Protein AF-A0A7N2LWQ5-F1 (afdb_monomer)

Solvent-accessible surface area (backbone atoms only — not comparable to full-atom values): 8018 Å² total; per-residue (Å²): 135,86,83,85,79,81,73,81,80,63,88,85,69,32,80,42,78,46,79,55,95,93,42,82,43,76,41,76,61,78,63,85,75,74,87,56,78,91,45,37,91,84,50,37,68,78,60,54,35,71,82,64,34,49,66,58,45,35,57,54,49,51,56,52,52,52,52,42,41,76,72,65,49,88,74,42,71,45,75,32,51,32,64,43,21,35,24,54,42,56,40,23,50,70,60,69,34,55,28,43,38,31,36,52,54,37,95,65,51,72,66,52,61,70,54,42,46,48,93,93,37,60,75,49,74,55,61,84,78,83,121

Organism: Quercus lobata (NCBI:txid97700)

Foldseek 3Di:
DDDPPDPDDPVPADQDWDDDPPDTDGDDDLCPPDDDPVCCVVQPPVNVCVVSPLVSVLVVVLVVLVVVVVVPDPFAEDEDEERCQLSQLVCQLVVSHLEYHYEQYHPDDPVSVVSRDNPNGDYDYDDPPPD

Mean predicted aligned error: 8.79 Å

Structure (mmCIF, N/CA/C/O backbone):
data_AF-A0A7N2LWQ5-F1
#
_entry.id   AF-A0A7N2LWQ5-F1
#
loop_
_atom_site.group_PDB
_atom_site.id
_atom_site.type_symbol
_atom_site.label_atom_id
_atom_site.label_alt_id
_atom_site.label_comp_id
_atom_site.label_asym_id
_atom_site.label_entity_id
_atom_site.label_seq_id
_atom_site.pdbx_PDB_ins_code
_atom_site.Cartn_x
_atom_site.Cartn_y
_atom_site.Cartn_z
_atom_site.occupancy
_atom_site.B_iso_or_equiv
_atom_site.auth_seq_id
_atom_site.auth_comp_id
_atom_site.auth_asym_id
_atom_site.auth_atom_id
_atom_site.pdbx_PDB_model_num
ATOM 1 N N . MET A 1 1 ? -33.297 11.428 -3.671 1.00 31.83 1 MET A N 1
ATOM 2 C CA . MET A 1 1 ? -32.877 12.048 -4.949 1.00 31.83 1 MET A CA 1
ATOM 3 C C . MET A 1 1 ? -31.399 12.392 -4.855 1.00 31.83 1 MET A C 1
ATOM 5 O O . MET A 1 1 ? -30.958 12.813 -3.795 1.00 31.83 1 MET A O 1
ATOM 9 N N . ALA A 1 2 ? -30.650 12.075 -5.910 1.00 39.34 2 ALA A N 1
ATOM 10 C CA . ALA A 1 2 ? -29.200 11.886 -5.936 1.00 39.34 2 ALA A CA 1
ATOM 11 C C . ALA A 1 2 ? -28.370 13.098 -5.474 1.00 39.34 2 ALA A C 1
ATOM 13 O O . ALA A 1 2 ? -28.623 14.224 -5.894 1.00 39.34 2 ALA A O 1
ATOM 14 N N . ARG A 1 3 ? -27.309 12.845 -4.696 1.00 29.77 3 ARG A N 1
ATOM 15 C CA . ARG A 1 3 ? -26.141 13.734 -4.631 1.00 29.77 3 ARG A CA 1
ATOM 16 C C . ARG A 1 3 ? -25.013 13.060 -5.403 1.00 29.77 3 ARG A C 1
ATOM 18 O O . ARG A 1 3 ? -24.240 12.290 -4.848 1.00 29.77 3 ARG A O 1
ATOM 25 N N . ALA A 1 4 ? -24.974 13.314 -6.708 1.00 42.78 4 ALA A N 1
ATOM 26 C CA . ALA A 1 4 ? -23.804 13.034 -7.524 1.00 42.78 4 ALA A CA 1
ATOM 27 C C . ALA A 1 4 ? -22.714 14.045 -7.140 1.00 42.78 4 ALA A C 1
ATOM 29 O O . ALA A 1 4 ? -22.675 15.159 -7.652 1.00 42.78 4 ALA A O 1
ATOM 30 N N . GLY A 1 5 ? -21.871 13.677 -6.178 1.00 34.34 5 GLY A N 1
ATOM 31 C CA . GLY A 1 5 ? -20.607 14.354 -5.905 1.00 34.34 5 GLY A CA 1
ATOM 32 C C . GLY A 1 5 ? -19.506 13.706 -6.733 1.00 34.34 5 GLY A C 1
ATOM 33 O O . GLY A 1 5 ? -18.672 12.996 -6.188 1.00 34.34 5 GLY A O 1
ATOM 34 N N . GLY A 1 6 ? -19.549 13.874 -8.054 1.00 38.81 6 GLY A N 1
ATOM 35 C CA . GLY A 1 6 ? -18.438 13.484 -8.915 1.00 38.81 6 GLY A CA 1
ATOM 36 C C . GLY A 1 6 ? -17.342 14.536 -8.814 1.00 38.81 6 GLY A C 1
ATOM 37 O O . GLY A 1 6 ? -17.389 15.523 -9.541 1.00 38.81 6 GLY A O 1
ATOM 38 N N . LEU A 1 7 ? -16.375 14.348 -7.914 1.00 40.59 7 LEU A N 1
ATOM 39 C CA . LEU A 1 7 ? -15.086 15.020 -8.046 1.00 40.59 7 LEU A CA 1
ATOM 40 C C . LEU A 1 7 ? -14.217 14.106 -8.912 1.00 40.59 7 LEU A C 1
ATOM 42 O O . LEU A 1 7 ? -13.883 12.995 -8.504 1.00 40.59 7 LEU A O 1
ATOM 46 N N . GLY A 1 8 ? -13.943 14.534 -10.145 1.00 33.88 8 GLY A N 1
ATOM 47 C CA . GLY A 1 8 ? -13.080 13.799 -11.061 1.00 33.88 8 GLY A CA 1
ATOM 48 C C . GLY A 1 8 ? -11.708 13.591 -10.427 1.00 33.88 8 GLY A C 1
ATOM 49 O O . GLY A 1 8 ? -11.030 14.555 -10.082 1.00 33.88 8 GLY A O 1
ATOM 50 N N . ILE A 1 9 ? -11.318 12.330 -10.265 1.00 41.19 9 ILE A N 1
ATOM 51 C CA . ILE A 1 9 ? -9.965 11.951 -9.869 1.00 41.19 9 ILE A CA 1
ATOM 52 C C . ILE A 1 9 ? -9.096 12.161 -11.108 1.00 41.19 9 ILE A C 1
ATOM 54 O O . ILE A 1 9 ? -9.193 11.396 -12.068 1.00 41.19 9 ILE A O 1
ATOM 58 N N . ASN A 1 10 ? -8.274 13.209 -11.117 1.00 31.89 10 ASN A N 1
ATOM 59 C CA . ASN A 1 10 ? -7.151 13.258 -12.041 1.00 31.89 10 ASN A CA 1
ATOM 60 C C . ASN A 1 10 ? -6.024 12.431 -11.412 1.00 31.89 10 ASN A C 1
ATOM 62 O O . ASN A 1 10 ? -5.400 12.854 -10.443 1.00 31.89 10 ASN A O 1
ATOM 66 N N . LEU A 1 11 ? -5.826 11.221 -11.937 1.00 41.91 11 LEU A N 1
ATOM 67 C CA . LEU A 1 11 ? -4.881 10.224 -11.426 1.00 41.91 11 LEU A CA 1
ATOM 68 C C . LEU A 1 11 ? -3.405 10.643 -11.604 1.00 41.91 11 LEU A C 1
ATOM 70 O O . LEU A 1 11 ? -2.518 9.897 -11.212 1.00 41.91 11 LEU A O 1
ATOM 74 N N . ALA A 1 12 ? -3.131 11.805 -12.205 1.00 35.56 12 ALA A N 1
ATOM 75 C CA . ALA A 1 12 ? -1.779 12.206 -12.571 1.00 35.56 12 ALA A CA 1
ATOM 76 C C . ALA A 1 12 ? -0.974 12.914 -11.461 1.00 35.56 12 ALA A C 1
ATOM 78 O O . ALA A 1 12 ? 0.241 12.961 -11.599 1.00 35.56 12 ALA A O 1
ATOM 79 N N . THR A 1 13 ? -1.591 13.481 -10.407 1.00 42.72 13 THR A N 1
ATOM 80 C CA . THR A 1 13 ? -0.873 14.354 -9.432 1.00 42.72 13 THR A CA 1
ATOM 81 C C . THR A 1 13 ? -1.536 14.472 -8.045 1.00 42.72 13 THR A C 1
ATOM 83 O O . THR A 1 13 ? -1.600 15.562 -7.468 1.00 42.72 13 THR A O 1
ATOM 86 N N . ALA A 1 14 ? -2.209 13.443 -7.540 1.00 48.69 14 ALA A N 1
ATOM 87 C CA . ALA A 1 14 ? -3.168 13.693 -6.466 1.00 48.69 14 ALA A CA 1
ATOM 88 C C . ALA A 1 14 ? -2.496 13.855 -5.088 1.00 48.69 14 ALA A C 1
ATOM 90 O O . ALA A 1 14 ? -2.116 12.864 -4.492 1.00 48.69 14 ALA A O 1
ATOM 91 N N . ASP A 1 15 ? -2.466 15.094 -4.581 1.00 56.22 15 ASP A N 1
ATOM 92 C CA . ASP A 1 15 ? -2.567 15.466 -3.159 1.00 56.22 15 ASP A CA 1
ATOM 93 C C . ASP A 1 15 ? -4.006 15.946 -2.903 1.00 56.22 15 ASP A C 1
ATOM 95 O O . ASP A 1 15 ? -4.293 17.141 -2.796 1.00 56.22 15 ASP A O 1
ATOM 99 N N . THR A 1 16 ? -4.973 15.025 -2.921 1.00 63.22 16 THR A N 1
ATOM 100 C CA . THR A 1 16 ? -6.398 15.388 -2.813 1.00 63.22 16 THR A CA 1
ATOM 101 C C . THR A 1 16 ? -7.035 14.790 -1.574 1.00 63.22 16 THR A C 1
ATOM 103 O O . THR A 1 16 ? -6.912 13.598 -1.297 1.00 63.22 16 THR A O 1
ATOM 106 N N . VAL A 1 17 ? -7.777 15.637 -0.863 1.00 61.66 17 VAL A N 1
ATOM 107 C CA . VAL A 1 17 ? -8.638 15.261 0.253 1.00 61.66 17 VAL A CA 1
ATOM 108 C C . VAL A 1 17 ? -10.095 15.368 -0.189 1.00 61.66 17 VAL A C 1
ATOM 110 O O . VAL A 1 17 ? -10.556 16.454 -0.537 1.00 61.66 17 VAL A O 1
ATOM 113 N N . ILE A 1 18 ? -10.839 14.264 -0.135 1.00 69.88 18 ILE A N 1
ATOM 114 C CA . ILE A 1 18 ? -12.282 14.234 -0.410 1.00 69.88 18 ILE A CA 1
ATOM 115 C C . ILE A 1 18 ? -13.004 13.803 0.862 1.00 69.88 18 ILE A C 1
ATOM 117 O O . ILE A 1 18 ? -12.673 12.783 1.459 1.00 69.88 18 ILE A O 1
ATOM 121 N N . ILE A 1 19 ? -14.024 14.561 1.261 1.00 68.62 19 ILE A N 1
ATOM 122 C CA . ILE A 1 19 ? -14.951 14.145 2.314 1.00 68.62 19 ILE A CA 1
ATOM 123 C C . ILE A 1 19 ? -16.224 13.666 1.624 1.00 68.62 19 ILE A C 1
ATOM 125 O O . ILE A 1 19 ? -16.928 14.460 0.998 1.00 68.62 19 ILE A O 1
ATOM 129 N N . TYR A 1 20 ? -16.506 12.369 1.712 1.00 65.94 20 TYR A N 1
ATOM 130 C CA . TYR A 1 20 ? -17.723 11.778 1.164 1.00 65.94 20 TYR A CA 1
ATOM 131 C C . TYR A 1 20 ? -18.489 11.064 2.272 1.00 65.94 20 TYR A C 1
ATOM 133 O O . TYR A 1 20 ? -18.021 10.071 2.829 1.00 65.94 20 TYR A O 1
ATOM 141 N N . ASP A 1 21 ? -19.673 11.587 2.589 1.00 77.75 21 ASP A N 1
ATOM 142 C CA . ASP A 1 21 ? -20.495 11.145 3.717 1.00 77.75 21 ASP A CA 1
ATOM 143 C C . ASP A 1 21 ? -19.695 11.110 5.036 1.00 77.75 21 ASP A C 1
ATOM 145 O O . ASP A 1 21 ? -19.376 12.166 5.582 1.00 77.75 21 ASP A O 1
ATOM 149 N N . ARG A 1 22 ? -19.339 9.916 5.529 1.00 76.88 22 ARG A N 1
ATOM 150 C CA . ARG A 1 22 ? -18.590 9.703 6.780 1.00 76.88 22 ARG A CA 1
ATOM 151 C C . ARG A 1 22 ? -17.108 9.381 6.573 1.00 76.88 22 ARG A C 1
ATOM 153 O O . ARG A 1 22 ? -16.428 9.042 7.538 1.00 76.88 22 ARG A O 1
ATOM 160 N N . TYR A 1 23 ? -16.612 9.460 5.341 1.00 79.00 23 TYR A N 1
ATOM 161 C CA . TYR A 1 23 ? -15.251 9.060 4.994 1.00 79.00 23 TYR A CA 1
ATOM 162 C C . TYR A 1 23 ? -14.381 10.258 4.632 1.00 79.00 23 TYR A C 1
ATOM 164 O O . TYR A 1 23 ? -14.781 11.124 3.852 1.00 79.00 23 TYR A O 1
ATOM 172 N N . TYR A 1 24 ? -13.166 10.257 5.176 1.00 82.25 24 TYR A N 1
ATOM 173 C CA . TYR A 1 24 ? -12.073 11.126 4.766 1.00 82.25 24 TYR A CA 1
ATOM 174 C C . TYR A 1 24 ? -11.157 10.332 3.837 1.00 82.25 24 TYR A C 1
ATOM 176 O O . TYR A 1 24 ? -10.526 9.364 4.261 1.00 82.25 24 TYR A O 1
ATOM 184 N N . VAL A 1 25 ? -11.121 10.712 2.565 1.00 85.69 25 VAL A N 1
ATOM 185 C CA . VAL A 1 25 ? -10.314 10.053 1.539 1.00 85.69 25 VAL A CA 1
ATOM 186 C C . VAL A 1 25 ? -9.106 10.923 1.252 1.00 85.69 25 VAL A C 1
ATOM 188 O O . VAL A 1 25 ? -9.261 12.093 0.909 1.00 85.69 25 VAL A O 1
ATOM 191 N N . VAL A 1 26 ? -7.921 10.332 1.362 1.00 87.31 26 VAL A N 1
ATOM 192 C CA . VAL A 1 26 ? -6.676 10.913 0.867 1.00 87.31 26 VAL A CA 1
ATOM 193 C C . VAL A 1 26 ? -6.207 10.111 -0.330 1.00 87.31 26 VAL A C 1
ATOM 195 O O . VAL A 1 26 ? -6.215 8.881 -0.303 1.00 87.31 26 VAL A O 1
ATOM 198 N N . VAL A 1 27 ? -5.793 10.814 -1.371 1.00 90.00 27 VAL A N 1
ATOM 199 C CA . VAL A 1 27 ? -4.997 10.242 -2.452 1.00 90.00 27 VAL A CA 1
ATOM 200 C C . VAL A 1 27 ? -3.649 10.939 -2.341 1.00 90.00 27 VAL A C 1
ATOM 202 O O . VAL A 1 27 ? -3.653 12.161 -2.477 1.00 90.00 27 VAL A O 1
ATOM 205 N N . PRO A 1 28 ? -2.578 10.226 -1.951 1.00 87.19 28 PRO A N 1
ATOM 206 C CA . PRO A 1 28 ? -1.233 10.788 -1.865 1.00 87.19 28 PRO A CA 1
ATOM 207 C C . PRO A 1 28 ? -0.481 10.692 -3.189 1.00 87.19 28 PRO A C 1
ATOM 209 O O . PRO A 1 28 ? -0.565 9.668 -3.877 1.00 87.19 28 PRO A O 1
ATOM 212 N N . ASP A 1 29 ? 0.334 11.703 -3.480 1.00 89.38 29 ASP A N 1
ATOM 213 C CA . ASP A 1 29 ? 1.282 11.655 -4.584 1.00 89.38 29 ASP A CA 1
ATOM 214 C C . ASP A 1 29 ? 2.592 10.998 -4.124 1.00 89.38 29 ASP A C 1
ATOM 216 O O . ASP A 1 29 ? 3.517 11.649 -3.628 1.00 89.38 29 ASP A O 1
ATOM 220 N N . PHE A 1 30 ? 2.647 9.671 -4.250 1.00 88.06 30 PHE A N 1
ATOM 221 C CA . PHE A 1 30 ? 3.852 8.888 -3.963 1.00 88.06 30 PHE A CA 1
ATOM 222 C C . PHE A 1 30 ? 4.899 8.965 -5.084 1.00 88.06 30 PHE A C 1
ATOM 224 O O . PHE A 1 30 ? 6.059 8.631 -4.853 1.00 88.06 30 PHE A O 1
ATOM 231 N N . ILE A 1 31 ? 4.508 9.364 -6.301 1.00 88.31 31 ILE A N 1
ATOM 232 C CA . ILE A 1 31 ? 5.347 9.305 -7.505 1.00 88.31 31 ILE A CA 1
ATOM 233 C C . ILE A 1 31 ? 5.391 10.703 -8.126 1.00 88.31 31 ILE A C 1
ATOM 235 O O . ILE A 1 31 ? 4.791 10.983 -9.160 1.00 88.31 31 ILE A O 1
ATOM 239 N N . ARG A 1 32 ? 6.160 11.572 -7.470 1.00 87.50 32 ARG A N 1
ATOM 240 C CA . ARG A 1 32 ? 6.310 12.990 -7.834 1.00 87.50 32 ARG A CA 1
ATOM 241 C C . ARG A 1 32 ? 7.080 13.188 -9.143 1.00 87.50 32 ARG A C 1
ATOM 243 O O . ARG A 1 32 ? 6.947 14.222 -9.791 1.00 87.50 32 ARG A O 1
ATOM 250 N N . GLU A 1 33 ? 7.881 12.19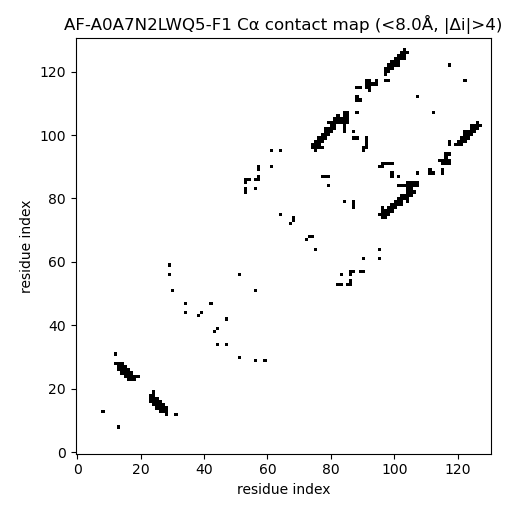8 -9.531 1.00 88.75 33 GLU A N 1
ATOM 251 C CA . GLU A 1 33 ? 8.630 12.168 -10.788 1.00 88.75 33 GLU A CA 1
ATOM 252 C C . GLU A 1 33 ? 8.064 11.063 -11.694 1.00 88.75 33 GLU A C 1
ATOM 254 O O . GLU A 1 33 ? 8.461 9.902 -11.571 1.00 88.75 33 GLU A O 1
ATOM 259 N N . PRO A 1 34 ? 7.105 11.374 -12.586 1.00 85.75 34 PRO A N 1
ATOM 260 C CA . PRO A 1 34 ? 6.429 10.362 -13.387 1.00 85.75 34 PRO A CA 1
ATOM 261 C C . PRO A 1 34 ? 7.385 9.674 -14.366 1.00 85.75 34 PRO A C 1
ATOM 263 O O . PRO A 1 34 ? 8.299 10.288 -14.919 1.00 85.75 34 PRO A O 1
ATOM 266 N N . PHE A 1 35 ? 7.134 8.393 -14.630 1.00 88.12 35 PHE A N 1
ATOM 267 C CA . PHE A 1 35 ? 7.878 7.643 -15.636 1.00 88.12 35 PHE A CA 1
ATOM 268 C C . PHE A 1 35 ? 7.574 8.155 -17.054 1.00 88.12 35 PHE A C 1
ATOM 270 O O . PHE A 1 35 ? 6.409 8.253 -17.446 1.00 88.12 35 PHE A O 1
ATOM 277 N N . VAL A 1 36 ? 8.620 8.437 -17.836 1.00 91.06 36 VAL A N 1
ATOM 278 C CA . VAL A 1 36 ? 8.519 8.929 -19.220 1.00 91.06 36 VAL A CA 1
ATOM 279 C C . VAL A 1 36 ? 8.765 7.771 -20.186 1.00 91.06 36 VAL A C 1
ATOM 281 O O . VAL A 1 36 ? 9.894 7.307 -20.340 1.00 91.06 36 VAL A O 1
ATOM 284 N N . LEU A 1 37 ? 7.705 7.298 -20.847 1.00 89.06 37 LEU A N 1
ATOM 285 C CA . LEU A 1 37 ? 7.767 6.142 -21.753 1.00 89.06 37 LEU A CA 1
ATOM 286 C C . LEU A 1 37 ? 8.689 6.387 -22.952 1.00 89.06 37 LEU A C 1
ATOM 288 O O . LEU A 1 37 ? 9.359 5.467 -23.416 1.00 89.06 37 LEU A O 1
ATOM 292 N N . GLU A 1 38 ? 8.743 7.624 -23.437 1.00 94.12 38 GLU A N 1
ATOM 293 C CA . GLU A 1 38 ? 9.582 8.032 -24.561 1.00 94.12 38 GLU A CA 1
ATOM 294 C C . GLU A 1 38 ? 11.083 7.909 -24.254 1.00 94.12 38 GLU A C 1
ATOM 296 O O . GLU A 1 38 ? 11.879 7.754 -25.179 1.00 94.12 38 GLU A O 1
ATOM 301 N N . ASP A 1 39 ? 11.470 7.934 -22.973 1.00 90.38 39 ASP A N 1
ATOM 302 C CA . ASP A 1 39 ? 12.864 7.861 -22.522 1.00 90.38 39 ASP A CA 1
ATOM 303 C C . ASP A 1 39 ? 13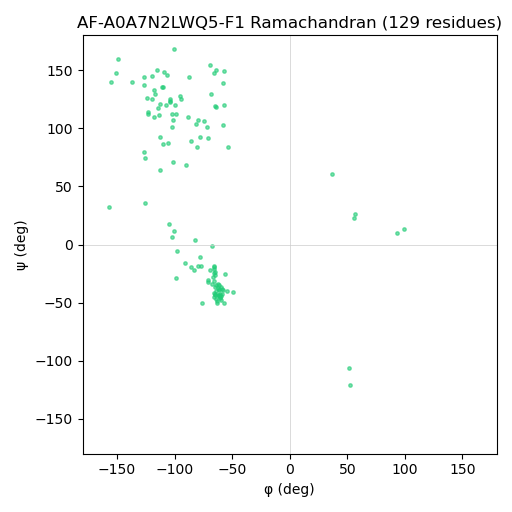.273 6.459 -22.034 1.00 90.38 39 ASP A C 1
ATOM 305 O O . ASP A 1 39 ? 14.356 6.274 -21.481 1.00 90.38 39 ASP A O 1
ATOM 309 N N . ILE A 1 40 ? 12.451 5.428 -22.273 1.00 92.50 40 ILE A N 1
ATOM 310 C CA . ILE A 1 40 ? 12.701 4.059 -21.778 1.00 92.50 40 ILE A CA 1
ATOM 311 C C . ILE A 1 40 ? 14.058 3.477 -22.211 1.00 92.50 40 ILE A C 1
ATOM 313 O O . ILE A 1 40 ? 14.609 2.609 -21.537 1.00 92.50 40 ILE A O 1
ATOM 317 N N . ALA A 1 41 ? 14.613 3.955 -23.329 1.00 92.62 41 ALA A N 1
ATOM 318 C CA . ALA A 1 41 ? 15.928 3.541 -23.810 1.00 92.62 41 ALA A CA 1
ATOM 319 C C . ALA A 1 41 ? 17.073 4.014 -22.896 1.00 92.62 41 ALA A C 1
ATOM 321 O O . ALA A 1 41 ? 18.062 3.297 -22.751 1.00 92.62 41 ALA A O 1
ATOM 322 N N . ASN A 1 42 ? 16.944 5.194 -22.280 1.00 91.88 42 ASN A N 1
ATOM 323 C CA . ASN A 1 42 ? 17.955 5.756 -21.377 1.00 91.88 42 ASN A CA 1
ATOM 324 C C . ASN A 1 42 ? 17.604 5.517 -19.907 1.00 91.88 42 ASN A C 1
ATOM 326 O O . ASN A 1 42 ? 18.500 5.380 -19.075 1.00 91.88 42 ASN A O 1
ATOM 330 N N . ASN A 1 43 ? 16.312 5.426 -19.600 1.00 89.88 43 ASN A N 1
ATOM 331 C CA . ASN A 1 43 ? 15.793 5.172 -18.269 1.00 89.88 43 ASN A CA 1
ATOM 332 C C . ASN A 1 43 ? 14.821 3.979 -18.285 1.00 89.88 43 ASN A C 1
ATOM 334 O O . ASN A 1 43 ? 13.603 4.168 -18.310 1.00 89.88 43 ASN A O 1
ATOM 338 N N . PRO A 1 44 ? 15.334 2.733 -18.302 1.00 93.75 44 PRO A N 1
ATOM 339 C CA . PRO A 1 44 ? 14.492 1.545 -18.234 1.00 93.75 44 PRO A CA 1
ATOM 340 C C . PRO A 1 44 ? 13.617 1.540 -16.979 1.00 93.75 44 PRO A C 1
ATOM 342 O O . PRO A 1 44 ? 14.029 2.018 -15.917 1.00 93.75 44 PRO A O 1
ATOM 345 N N . LEU A 1 45 ? 12.432 0.935 -17.073 1.00 89.94 45 LEU A N 1
ATOM 346 C CA . LEU A 1 45 ? 11.466 0.892 -15.972 1.00 89.94 45 LEU A CA 1
ATOM 347 C C . LEU A 1 45 ? 12.079 0.310 -14.688 1.00 89.94 45 LEU A C 1
ATOM 349 O O . LEU A 1 45 ? 11.839 0.823 -13.600 1.00 89.94 45 LEU A O 1
ATOM 353 N N . GLU A 1 46 ? 12.907 -0.728 -14.800 1.00 90.25 46 GLU A N 1
ATO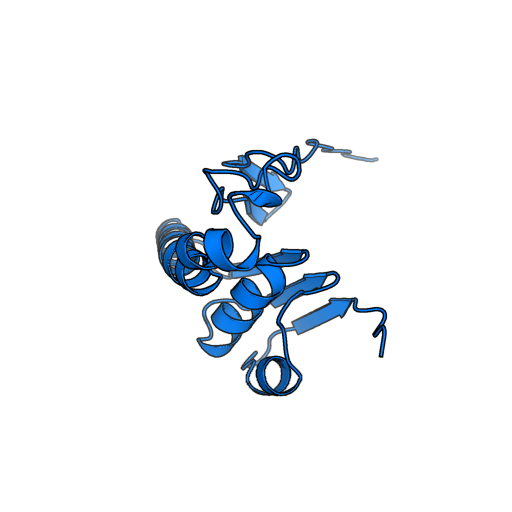M 354 C CA . GLU A 1 46 ? 13.566 -1.375 -13.663 1.00 90.25 46 GLU A CA 1
ATOM 355 C C . GLU A 1 46 ? 14.585 -0.465 -12.973 1.00 90.25 46 GLU A C 1
ATOM 357 O O . GLU A 1 46 ? 14.857 -0.638 -11.786 1.00 90.25 46 GLU A O 1
ATOM 362 N N . VAL A 1 47 ? 15.177 0.481 -13.706 1.00 92.25 47 VAL A N 1
ATOM 363 C CA . VAL A 1 47 ? 16.092 1.479 -13.144 1.00 92.25 47 VAL A CA 1
ATOM 364 C C . VAL A 1 47 ? 15.284 2.539 -12.409 1.00 92.25 47 VAL A C 1
ATOM 366 O O . VAL A 1 47 ? 15.542 2.768 -11.231 1.00 92.25 47 VAL A O 1
ATOM 369 N N . TRP A 1 48 ? 14.255 3.094 -13.051 1.00 92.25 48 TRP A N 1
ATOM 370 C CA . TRP A 1 48 ? 13.372 4.089 -12.441 1.00 92.25 48 TRP A CA 1
ATOM 371 C C . TRP A 1 48 ? 12.671 3.558 -11.176 1.00 92.25 48 TRP A C 1
ATOM 373 O O . TRP A 1 48 ? 12.581 4.262 -10.171 1.00 92.25 48 TRP A O 1
ATOM 383 N N . LEU A 1 49 ? 12.255 2.285 -11.172 1.00 91.19 49 LEU A N 1
ATOM 384 C CA . LEU A 1 49 ? 11.634 1.630 -10.015 1.00 91.19 49 LEU A CA 1
ATOM 385 C C . LEU A 1 49 ? 12.573 1.455 -8.814 1.00 91.19 49 LEU A C 1
ATOM 387 O O . LEU A 1 49 ? 12.072 1.279 -7.709 1.00 91.19 49 LEU A O 1
ATOM 391 N N . LYS A 1 50 ? 13.903 1.520 -8.970 1.00 90.31 50 LYS A N 1
ATOM 392 C CA . LYS A 1 50 ? 14.810 1.532 -7.802 1.00 90.31 50 LYS A CA 1
ATOM 393 C C . LYS A 1 50 ? 14.605 2.785 -6.962 1.00 90.31 50 LYS A C 1
ATOM 395 O O . LYS A 1 50 ? 14.684 2.733 -5.736 1.00 90.31 50 LYS A O 1
ATOM 400 N N . ASP A 1 51 ? 14.299 3.894 -7.626 1.00 89.88 51 ASP A N 1
ATOM 401 C CA . ASP A 1 51 ? 14.037 5.164 -6.967 1.00 89.88 51 ASP A CA 1
ATOM 402 C C . ASP A 1 51 ? 12.555 5.370 -6.632 1.00 89.88 51 ASP A C 1
ATOM 404 O O . ASP A 1 51 ? 12.251 6.163 -5.744 1.00 89.88 51 ASP A O 1
ATOM 408 N N . HIS A 1 52 ? 11.659 4.590 -7.241 1.00 91.06 52 HIS A N 1
ATOM 409 C CA . HIS A 1 52 ? 10.199 4.684 -7.094 1.00 91.06 52 HIS A CA 1
ATOM 410 C C . HIS A 1 52 ? 9.577 3.344 -6.670 1.00 91.06 52 HIS A C 1
ATOM 412 O O . HIS A 1 52 ? 8.497 2.944 -7.116 1.00 91.06 52 HIS A O 1
ATOM 418 N N . GLY A 1 53 ? 10.305 2.607 -5.833 1.00 92.62 53 GLY A N 1
ATOM 419 C CA . GLY A 1 53 ? 9.915 1.292 -5.349 1.00 92.62 53 GLY A CA 1
ATOM 420 C C . GLY A 1 53 ? 8.728 1.347 -4.390 1.00 92.62 53 GLY A C 1
ATOM 421 O O . GLY A 1 53 ? 8.467 2.347 -3.715 1.00 92.62 53 GLY A O 1
ATOM 422 N N . THR A 1 54 ? 7.988 0.242 -4.319 1.00 94.38 54 THR A N 1
ATOM 423 C CA . THR A 1 54 ? 6.803 0.115 -3.455 1.00 94.38 54 THR A CA 1
ATOM 424 C C . THR A 1 54 ? 7.152 0.161 -1.966 1.00 94.38 54 THR A C 1
ATOM 426 O O . THR A 1 54 ? 6.293 0.460 -1.147 1.00 94.38 54 THR A O 1
ATOM 429 N N . ASP A 1 55 ? 8.404 -0.122 -1.608 1.00 94.19 55 ASP A N 1
ATOM 430 C CA . ASP A 1 55 ? 8.964 0.042 -0.265 1.00 94.19 55 ASP A CA 1
ATOM 431 C C . ASP A 1 55 ? 8.938 1.508 0.189 1.00 94.19 55 ASP A C 1
ATOM 433 O O . ASP A 1 55 ? 8.489 1.796 1.297 1.00 94.19 55 ASP A O 1
ATOM 437 N N . LYS A 1 56 ? 9.305 2.453 -0.687 1.00 92.56 56 LYS A N 1
ATOM 438 C CA . LYS A 1 56 ? 9.206 3.890 -0.382 1.00 92.56 56 LYS A CA 1
ATOM 439 C C . LYS A 1 56 ? 7.753 4.324 -0.214 1.00 92.56 56 LYS A C 1
ATOM 441 O O . LYS A 1 56 ? 7.419 4.988 0.764 1.00 92.56 56 LYS A O 1
ATOM 446 N N . GLY A 1 57 ? 6.877 3.882 -1.121 1.00 93.31 57 GLY A N 1
ATOM 447 C CA . GLY A 1 57 ? 5.435 4.124 -1.014 1.00 93.31 57 GLY A CA 1
ATOM 448 C C . GLY A 1 57 ? 4.837 3.569 0.280 1.00 93.31 57 GLY A C 1
ATOM 449 O O . GLY A 1 57 ? 4.003 4.219 0.903 1.00 93.31 57 GLY A O 1
ATOM 450 N N . PHE A 1 58 ? 5.293 2.394 0.719 1.00 95.69 58 PHE A N 1
ATOM 451 C CA . PHE A 1 58 ? 4.906 1.801 1.997 1.00 95.69 58 PHE A CA 1
ATOM 452 C C . PHE A 1 58 ? 5.341 2.668 3.184 1.00 95.69 58 PHE A C 1
ATOM 454 O O . PHE A 1 58 ? 4.502 2.992 4.023 1.00 95.69 58 PHE A O 1
ATOM 461 N N . GLU A 1 59 ? 6.604 3.097 3.242 1.00 95.62 59 GLU A N 1
ATOM 462 C CA . GLU A 1 59 ? 7.103 3.964 4.317 1.00 95.62 59 GLU A CA 1
ATOM 463 C C . GLU A 1 59 ? 6.363 5.308 4.381 1.00 95.62 59 GLU A C 1
ATOM 465 O O . GLU A 1 59 ? 5.906 5.712 5.454 1.00 95.62 59 GLU A O 1
ATOM 470 N N . GLU A 1 60 ? 6.163 5.967 3.236 1.00 94.38 60 GLU A N 1
ATOM 471 C CA . GLU A 1 60 ? 5.395 7.215 3.170 1.00 94.38 60 GLU A CA 1
ATOM 472 C C . GLU A 1 60 ? 3.936 7.001 3.611 1.00 94.38 60 GLU A C 1
ATOM 474 O O . GLU A 1 60 ? 3.400 7.775 4.410 1.00 94.38 60 GLU A O 1
ATOM 479 N N . ALA A 1 61 ? 3.296 5.913 3.170 1.00 94.88 61 ALA A N 1
ATOM 480 C CA . ALA A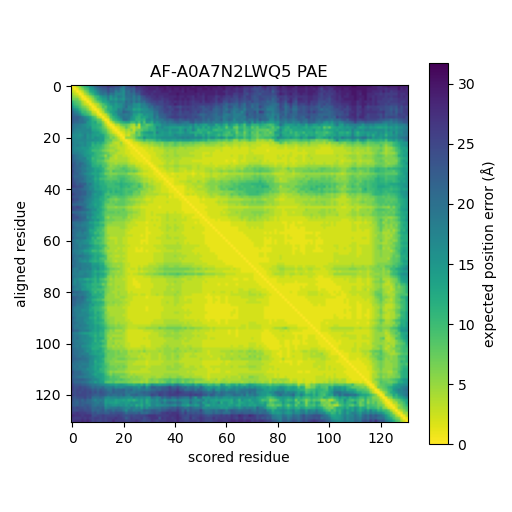 1 61 ? 1.923 5.596 3.550 1.00 94.88 61 ALA A CA 1
ATOM 481 C C . ALA A 1 61 ? 1.755 5.386 5.064 1.00 94.88 61 ALA A C 1
ATOM 483 O O . ALA A 1 61 ? 0.729 5.795 5.614 1.00 94.88 61 ALA A O 1
ATOM 484 N N . LYS A 1 62 ? 2.748 4.818 5.766 1.00 95.38 62 LYS A N 1
ATOM 485 C CA . LYS A 1 62 ? 2.706 4.691 7.236 1.00 95.38 62 LYS A CA 1
ATOM 486 C C . LYS A 1 62 ? 2.587 6.054 7.916 1.00 95.38 62 LYS A C 1
ATOM 488 O O . LYS A 1 62 ? 1.704 6.238 8.752 1.00 95.38 62 LYS A O 1
ATOM 493 N N . SER A 1 63 ? 3.407 7.023 7.505 1.00 94.06 63 SER A N 1
ATOM 494 C CA . SER A 1 63 ? 3.373 8.386 8.056 1.00 94.06 63 SER A CA 1
ATOM 495 C C . SER A 1 63 ? 2.026 9.078 7.807 1.00 94.06 63 SER A C 1
ATOM 497 O O . SER A 1 63 ? 1.475 9.755 8.686 1.00 94.06 63 SER A O 1
ATOM 499 N N . ILE A 1 64 ? 1.437 8.854 6.629 1.00 92.50 64 ILE A N 1
ATOM 500 C CA . ILE A 1 64 ? 0.104 9.368 6.297 1.00 92.50 64 ILE A CA 1
ATOM 501 C C . ILE A 1 64 ? -0.948 8.735 7.209 1.00 92.50 64 ILE A C 1
ATOM 503 O O . ILE A 1 64 ? -1.761 9.451 7.789 1.00 92.50 64 ILE A O 1
ATOM 507 N N . ILE A 1 65 ? -0.915 7.414 7.394 1.00 92.69 65 ILE A N 1
ATOM 508 C CA . ILE A 1 65 ? -1.840 6.690 8.274 1.00 92.69 65 ILE A CA 1
ATOM 509 C C . ILE A 1 65 ? -1.739 7.183 9.720 1.00 92.69 65 ILE A C 1
ATOM 511 O O . ILE A 1 65 ? -2.766 7.418 10.359 1.00 92.69 65 ILE A O 1
ATOM 515 N N . GLU A 1 66 ? -0.530 7.381 10.238 1.00 92.00 66 GLU A N 1
ATOM 516 C CA . GLU A 1 66 ? -0.310 7.948 11.573 1.00 92.00 66 GLU A CA 1
ATOM 517 C C . GLU A 1 66 ? -0.901 9.355 11.693 1.00 92.00 66 GLU A C 1
ATOM 519 O O . GLU A 1 66 ? -1.581 9.673 12.672 1.00 92.00 66 GLU A O 1
ATOM 524 N N . THR A 1 67 ? -0.720 10.180 10.662 1.00 90.19 67 THR A N 1
ATOM 525 C CA . THR A 1 67 ? -1.309 11.521 10.594 1.00 90.19 67 THR A CA 1
ATOM 526 C C . THR A 1 67 ? -2.840 11.472 10.547 1.00 90.19 67 THR A C 1
ATOM 528 O O . THR A 1 67 ? -3.508 12.277 11.193 1.00 90.19 67 THR A O 1
ATOM 531 N N . LEU A 1 68 ? -3.433 10.525 9.818 1.00 89.12 68 LEU A N 1
ATOM 532 C CA . LEU A 1 68 ? -4.887 10.338 9.784 1.00 89.12 68 LEU A CA 1
ATOM 533 C C . LEU A 1 68 ? -5.433 9.900 11.147 1.00 89.12 68 LEU A C 1
ATOM 535 O O . LEU A 1 68 ? -6.436 10.444 11.613 1.00 89.12 68 LEU A O 1
ATOM 539 N N . LYS A 1 69 ? -4.752 8.962 11.814 1.00 89.81 69 LYS A N 1
ATOM 540 C CA . LYS A 1 69 ? -5.102 8.506 13.166 1.00 89.81 69 LYS A CA 1
ATOM 541 C C . LYS A 1 69 ? -5.012 9.647 14.182 1.00 89.81 69 LYS A C 1
ATOM 543 O O . LYS A 1 69 ? -5.943 9.828 14.963 1.00 89.81 69 LYS A O 1
ATOM 548 N N . SER A 1 70 ? -3.961 10.471 14.135 1.00 89.44 70 SER A N 1
ATOM 549 C CA . SER A 1 70 ? -3.821 11.630 15.036 1.00 89.44 70 SER A CA 1
ATOM 550 C C . SER A 1 70 ? -4.896 12.700 14.811 1.00 89.44 70 SER A C 1
ATOM 552 O O . SER A 1 70 ? -5.282 13.396 15.748 1.00 89.44 70 SER A O 1
ATOM 554 N N . LYS A 1 71 ? -5.450 12.779 13.595 1.00 86.06 71 LYS A N 1
ATOM 555 C CA . LYS A 1 71 ? -6.607 13.621 13.250 1.00 86.06 71 LYS A CA 1
ATOM 556 C C . LYS A 1 71 ? -7.966 12.999 13.601 1.00 86.06 71 LYS A C 1
ATOM 558 O O . LYS A 1 71 ? -8.995 13.607 13.316 1.00 86.06 71 LYS A O 1
ATOM 563 N N . GLY A 1 72 ? -7.985 11.827 14.239 1.00 86.81 72 GLY A N 1
ATOM 564 C CA . GLY A 1 72 ? -9.197 11.197 14.766 1.00 86.81 72 GLY A CA 1
ATOM 565 C C . GLY A 1 72 ? -9.805 10.108 13.882 1.00 86.81 72 GLY A C 1
ATOM 566 O O . GLY A 1 72 ? -10.937 9.699 14.136 1.00 86.81 72 GLY A O 1
ATOM 567 N N . ALA A 1 73 ? -9.093 9.618 12.860 1.00 87.75 73 ALA A N 1
ATOM 568 C CA . ALA A 1 73 ? -9.550 8.451 12.110 1.00 87.75 73 ALA A CA 1
ATOM 569 C C . ALA A 1 73 ? -9.559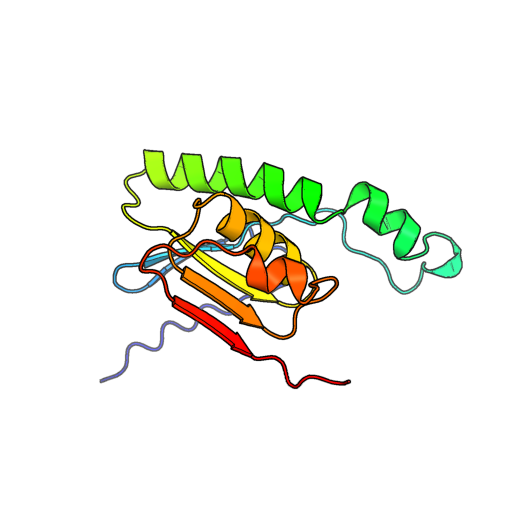 7.203 13.012 1.00 87.75 73 ALA A C 1
ATOM 571 O O . ALA A 1 73 ? -8.518 6.778 13.512 1.00 87.75 73 ALA A O 1
ATOM 572 N N . SER A 1 74 ? -10.735 6.602 13.204 1.00 89.00 74 SER A N 1
ATOM 573 C CA . SER A 1 74 ? -10.918 5.385 14.010 1.00 89.00 74 SER A CA 1
ATOM 574 C C . SER A 1 74 ? -10.610 4.094 13.248 1.00 89.00 74 SER A C 1
ATOM 576 O O . SER A 1 74 ? -10.338 3.066 13.860 1.00 89.00 74 SER A O 1
ATOM 578 N N . SER A 1 75 ? -10.656 4.144 11.918 1.00 90.00 75 SER A N 1
ATOM 579 C CA . SER A 1 75 ? -10.356 3.029 11.022 1.00 90.00 75 SER A CA 1
ATOM 580 C C . SER A 1 75 ? -9.807 3.552 9.702 1.00 90.00 75 SER A C 1
ATOM 582 O O . SER A 1 75 ? -10.241 4.602 9.225 1.00 90.00 75 SER A O 1
ATOM 584 N N . ILE A 1 76 ? -8.912 2.789 9.088 1.00 92.00 76 ILE A N 1
ATOM 585 C CA . ILE A 1 76 ? -8.281 3.087 7.809 1.00 92.00 76 ILE A CA 1
ATOM 586 C C . ILE A 1 76 ? -8.621 1.972 6.823 1.00 92.00 76 ILE A C 1
ATOM 588 O O . ILE A 1 76 ? -8.364 0.800 7.083 1.00 92.00 76 ILE A O 1
ATOM 592 N N . GLY A 1 77 ? -9.176 2.338 5.673 1.00 91.88 77 GLY A N 1
ATOM 593 C CA . GLY A 1 77 ? -9.246 1.468 4.502 1.00 91.88 77 GLY A CA 1
ATOM 594 C C . GLY A 1 77 ? -8.303 1.986 3.424 1.00 91.88 77 GLY A C 1
ATOM 595 O O . GLY A 1 77 ? -8.102 3.195 3.322 1.00 91.88 77 GLY A O 1
ATOM 596 N N . ALA A 1 78 ? -7.747 1.090 2.613 1.00 93.00 78 ALA A N 1
ATOM 597 C CA . ALA A 1 78 ? -6.912 1.463 1.479 1.00 93.00 78 ALA A CA 1
ATOM 598 C C . ALA A 1 78 ? -7.411 0.812 0.189 1.00 93.00 78 ALA A C 1
ATOM 600 O O . ALA A 1 78 ? -7.767 -0.367 0.161 1.00 93.00 78 ALA A O 1
ATOM 601 N N . ALA A 1 79 ? -7.422 1.596 -0.884 1.00 91.94 79 ALA A N 1
ATOM 602 C CA . ALA A 1 79 ? -7.732 1.142 -2.230 1.00 91.94 79 ALA A CA 1
ATOM 603 C C . ALA A 1 79 ? -6.527 1.387 -3.139 1.00 91.94 79 ALA A C 1
ATOM 605 O O . ALA A 1 79 ? -5.811 2.372 -2.968 1.00 91.94 79 ALA A O 1
ATOM 606 N N . SER A 1 80 ? -6.293 0.490 -4.094 1.00 91.88 80 SER A N 1
ATOM 607 C CA . SER A 1 80 ? -5.108 0.539 -4.950 1.00 91.88 80 SER A CA 1
ATOM 608 C C . SER A 1 80 ? -5.337 -0.012 -6.351 1.00 91.88 80 SER A C 1
ATOM 610 O O . SER A 1 80 ? -6.263 -0.787 -6.593 1.00 91.88 80 SER A O 1
ATOM 612 N N . PHE A 1 81 ? -4.445 0.397 -7.253 1.00 89.56 81 PHE A N 1
ATOM 613 C CA . PHE A 1 81 ? -4.385 0.034 -8.665 1.00 89.56 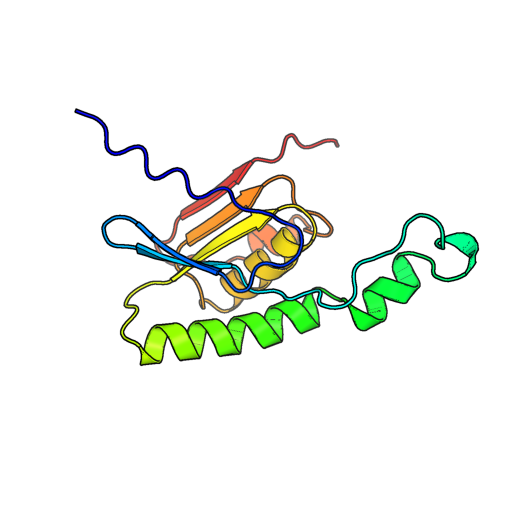81 PHE A CA 1
ATOM 614 C C . PHE A 1 81 ? -2.916 -0.237 -9.033 1.00 89.56 81 PHE A C 1
ATOM 616 O O . PHE A 1 81 ? -2.031 0.497 -8.581 1.00 89.56 81 PHE A O 1
ATOM 623 N N . CYS A 1 82 ? -2.642 -1.259 -9.848 1.00 92.38 82 CYS A N 1
ATOM 624 C CA . CYS A 1 82 ? -1.305 -1.554 -10.379 1.00 92.38 82 CYS A CA 1
ATOM 625 C C . CYS A 1 82 ? -0.211 -1.643 -9.284 1.00 92.38 82 CYS A C 1
ATOM 627 O O . CYS A 1 82 ? -0.317 -2.449 -8.357 1.00 92.38 82 CYS A O 1
ATOM 629 N N . TRP A 1 83 ? 0.824 -0.798 -9.383 1.00 93.81 83 TRP A N 1
ATOM 630 C CA . TRP A 1 83 ? 1.941 -0.623 -8.443 1.00 93.81 83 TRP A CA 1
ATOM 631 C C . TRP A 1 83 ? 1.487 -0.451 -6.988 1.00 93.81 83 TRP A C 1
ATOM 633 O O . TRP A 1 83 ? 2.045 -1.066 -6.080 1.00 93.81 83 TRP A O 1
ATOM 643 N N . GLY A 1 84 ? 0.409 0.308 -6.764 1.00 93.75 84 GLY A N 1
ATOM 644 C CA . GLY A 1 84 ? -0.119 0.552 -5.421 1.00 93.75 84 GLY A CA 1
ATOM 645 C C . GLY A 1 84 ? -0.669 -0.710 -4.753 1.00 93.75 84 GLY A C 1
ATOM 646 O O . GLY A 1 84 ? -0.812 -0.742 -3.533 1.00 93.75 84 GLY A O 1
ATOM 647 N N . GLY A 1 85 ? -0.965 -1.759 -5.531 1.00 93.12 85 GLY A N 1
ATOM 648 C CA . GLY A 1 85 ? -1.431 -3.038 -5.004 1.00 93.12 85 GLY A CA 1
ATOM 649 C C . GLY A 1 85 ? -0.424 -3.655 -4.046 1.00 93.12 85 GLY A C 1
ATOM 650 O O . GLY A 1 85 ? -0.795 -4.098 -2.962 1.00 93.12 85 GLY A O 1
ATOM 651 N N . LYS A 1 86 ? 0.863 -3.603 -4.400 1.00 94.25 86 LYS A N 1
ATOM 652 C CA . LYS A 1 86 ? 1.934 -4.102 -3.539 1.00 94.25 86 LYS A CA 1
ATOM 653 C C . LYS A 1 86 ? 2.036 -3.290 -2.248 1.00 94.25 86 LYS A C 1
ATOM 655 O O . LYS A 1 86 ? 2.097 -3.883 -1.179 1.00 94.25 86 LYS A O 1
ATOM 660 N N . VAL A 1 87 ? 1.936 -1.962 -2.332 1.00 95.50 87 VAL A N 1
ATOM 661 C CA . VAL A 1 87 ? 1.930 -1.069 -1.158 1.00 95.50 87 VAL A CA 1
ATOM 662 C C . VAL A 1 87 ? 0.797 -1.424 -0.190 1.00 95.50 87 VAL A C 1
ATOM 664 O O . VAL A 1 87 ? 1.037 -1.617 0.999 1.00 95.50 87 VAL A O 1
ATOM 667 N N . VAL A 1 88 ? -0.436 -1.564 -0.690 1.00 94.75 88 VAL A N 1
ATOM 668 C CA . VAL A 1 88 ? -1.604 -1.894 0.146 1.00 94.75 88 VAL A CA 1
ATOM 669 C C . VAL A 1 88 ? -1.496 -3.285 0.765 1.00 94.75 88 VAL A C 1
ATOM 671 O O . VAL A 1 88 ? -1.881 -3.465 1.921 1.00 94.75 88 VAL A O 1
ATOM 674 N N . VAL A 1 89 ? -0.942 -4.259 0.039 1.00 93.56 89 VAL A N 1
ATOM 675 C CA . VAL A 1 89 ? -0.684 -5.587 0.603 1.00 93.56 89 VAL A CA 1
ATOM 676 C C . VAL A 1 89 ? 0.328 -5.502 1.744 1.00 93.56 89 VAL A C 1
ATOM 678 O O . VAL A 1 89 ? 0.036 -6.000 2.827 1.00 93.56 89 VAL A O 1
ATOM 681 N N . GLU A 1 90 ? 1.463 -4.823 1.574 1.00 94.56 90 GLU A N 1
ATOM 682 C CA . GLU A 1 90 ? 2.438 -4.684 2.666 1.00 94.56 90 GLU A CA 1
ATOM 683 C C . GLU A 1 90 ? 1.845 -3.951 3.885 1.00 94.56 90 GLU A C 1
ATOM 685 O O . GLU A 1 90 ? 2.049 -4.387 5.016 1.00 94.56 90 GLU A O 1
ATOM 690 N N . LEU A 1 91 ? 1.021 -2.912 3.684 1.00 94.25 91 LEU A N 1
ATOM 691 C CA . LEU A 1 91 ? 0.299 -2.230 4.773 1.00 94.25 91 LEU A CA 1
ATOM 692 C C . LEU A 1 91 ? -0.644 -3.160 5.547 1.00 94.25 91 LEU A C 1
ATOM 694 O O . LEU A 1 91 ? -0.787 -3.019 6.762 1.00 94.25 91 LEU A O 1
ATOM 698 N N . SER A 1 92 ? -1.289 -4.104 4.859 1.00 92.19 92 SER A N 1
ATOM 699 C CA . SER A 1 92 ? -2.170 -5.077 5.510 1.00 92.19 92 SER A CA 1
ATOM 700 C C . SER A 1 92 ? -1.411 -6.106 6.349 1.00 92.19 92 SER A C 1
ATOM 702 O O . SER A 1 92 ? -1.907 -6.508 7.391 1.00 92.19 92 SER A O 1
ATOM 704 N N . LYS A 1 93 ? -0.187 -6.485 5.957 1.00 91.25 93 LYS A N 1
ATOM 705 C CA . LYS A 1 93 ? 0.643 -7.445 6.710 1.00 91.25 93 LYS A CA 1
ATOM 706 C C . LYS A 1 93 ? 1.082 -6.920 8.079 1.00 91.25 93 LYS A C 1
ATOM 708 O O . LYS A 1 93 ? 1.401 -7.705 8.961 1.00 91.25 93 LYS A O 1
ATOM 713 N N . VAL A 1 94 ? 1.129 -5.597 8.241 1.00 92.00 94 VAL A N 1
ATOM 714 C CA . VAL A 1 94 ? 1.496 -4.916 9.495 1.00 92.00 94 VAL A CA 1
ATOM 715 C C . VAL A 1 94 ? 0.283 -4.318 10.219 1.00 92.00 94 VAL A C 1
ATOM 717 O O . VAL A 1 94 ? 0.441 -3.428 11.051 1.00 92.00 94 VAL A O 1
ATOM 720 N N . GLU A 1 95 ? -0.929 -4.770 9.877 1.00 89.25 95 GLU A N 1
ATOM 721 C CA . GLU A 1 95 ? -2.194 -4.400 10.535 1.00 89.25 95 GLU A CA 1
ATOM 722 C C . GLU A 1 95 ? -2.485 -2.883 10.576 1.00 89.25 95 GLU A C 1
ATOM 724 O O . GLU A 1 95 ? -3.210 -2.372 11.436 1.00 89.25 95 GLU A O 1
ATOM 729 N N . LEU A 1 96 ? -1.941 -2.116 9.625 1.00 90.88 96 LEU A N 1
ATOM 730 C CA . LEU A 1 96 ? -2.153 -0.666 9.583 1.00 90.88 96 LEU A CA 1
ATOM 731 C C . LEU A 1 96 ? -3.503 -0.268 8.979 1.00 90.88 96 LEU A C 1
ATOM 733 O O . LEU A 1 96 ? -3.963 0.853 9.222 1.00 90.88 96 LEU A O 1
ATOM 737 N N . ILE A 1 97 ? -4.140 -1.178 8.238 1.00 91.94 97 ILE A N 1
ATOM 738 C CA . ILE A 1 97 ? -5.425 -0.977 7.561 1.00 91.94 97 ILE A CA 1
ATOM 739 C C . ILE A 1 97 ? -6.429 -2.072 7.937 1.00 91.94 97 ILE A C 1
ATOM 741 O O . ILE A 1 97 ? -6.071 -3.233 8.093 1.00 91.94 97 ILE A O 1
ATOM 745 N N . GLN A 1 98 ? -7.705 -1.701 8.041 1.00 90.81 98 GLN A N 1
ATOM 746 C CA . GLN A 1 98 ? -8.828 -2.594 8.351 1.00 90.81 98 GLN A CA 1
ATOM 747 C C . GLN A 1 98 ? -9.596 -3.050 7.101 1.00 90.81 98 GLN A C 1
ATOM 749 O O . GLN A 1 98 ? -10.537 -3.837 7.200 1.00 90.81 98 GLN A O 1
ATOM 754 N N . ALA A 1 99 ? -9.267 -2.538 5.922 1.00 89.88 99 ALA A N 1
ATOM 755 C CA . ALA A 1 99 ? -9.833 -3.021 4.670 1.00 89.88 99 ALA A CA 1
ATOM 756 C C . ALA A 1 99 ? -8.876 -2.719 3.523 1.00 89.88 99 ALA A C 1
ATOM 758 O O . ALA A 1 99 ? -8.299 -1.631 3.465 1.00 89.88 99 ALA A O 1
ATOM 759 N N . ALA A 1 100 ? -8.755 -3.671 2.603 1.00 90.44 100 ALA A N 1
ATOM 760 C CA . ALA A 1 100 ? -7.939 -3.544 1.406 1.00 90.44 100 ALA A CA 1
ATOM 761 C C . ALA A 1 100 ? -8.800 -3.799 0.165 1.00 90.44 100 ALA A C 1
ATOM 763 O O . ALA A 1 100 ? -9.451 -4.841 0.048 1.00 90.44 100 ALA A O 1
ATOM 764 N N . VAL A 1 101 ? -8.780 -2.856 -0.774 1.00 90.12 101 VAL A N 1
ATOM 765 C CA . VAL A 1 101 ? -9.333 -3.028 -2.119 1.00 90.12 101 VAL A CA 1
ATOM 766 C C . VAL A 1 101 ? -8.182 -2.978 -3.109 1.00 90.12 101 VAL A C 1
ATOM 768 O O . VAL A 1 101 ? -7.481 -1.972 -3.217 1.00 90.12 101 VAL A O 1
ATOM 771 N N . ILE A 1 102 ? -7.967 -4.076 -3.824 1.00 88.88 102 ILE A N 1
ATOM 772 C CA . ILE A 1 102 ? -6.826 -4.215 -4.727 1.00 88.88 102 ILE A CA 1
ATOM 773 C C . ILE A 1 102 ? -7.351 -4.525 -6.127 1.00 88.88 102 ILE A C 1
ATOM 775 O O . ILE A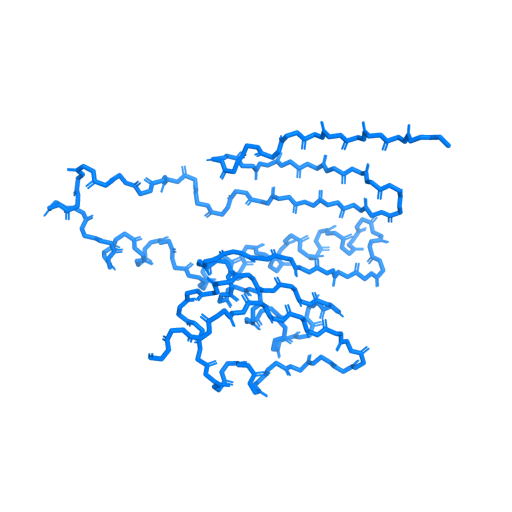 1 102 ? -7.929 -5.588 -6.380 1.00 88.88 102 ILE A O 1
ATOM 779 N N . LEU A 1 103 ? -7.163 -3.570 -7.035 1.00 87.12 103 LEU A N 1
ATOM 780 C CA . LEU A 1 103 ? -7.606 -3.634 -8.423 1.00 87.12 103 LEU A CA 1
ATOM 781 C C . LEU A 1 103 ? -6.381 -3.932 -9.294 1.00 87.12 103 LEU A C 1
ATOM 783 O O . LEU A 1 103 ? -5.415 -3.178 -9.247 1.00 87.12 103 LEU A O 1
ATOM 787 N N . HIS A 1 104 ? -6.423 -5.024 -10.069 1.00 87.88 104 HIS A N 1
ATOM 788 C CA . HIS A 1 104 ? -5.373 -5.464 -11.011 1.00 87.88 104 HIS A CA 1
ATOM 789 C C . HIS A 1 104 ? -3.908 -5.208 -10.522 1.00 87.88 104 HIS A C 1
ATOM 791 O O . HIS A 1 104 ? -3.130 -4.473 -11.129 1.00 87.88 104 HIS A O 1
ATOM 797 N N . PRO A 1 105 ? -3.499 -5.792 -9.383 1.00 89.50 105 PRO A N 1
ATOM 798 C CA . PRO A 1 105 ? -2.206 -5.476 -8.775 1.00 89.50 105 PRO A CA 1
ATOM 799 C C . PRO A 1 105 ? -1.013 -5.882 -9.648 1.00 89.50 105 PRO A C 1
ATOM 801 O O . PRO A 1 105 ? -1.062 -6.892 -10.349 1.00 89.50 105 PRO A O 1
ATOM 804 N N . ALA A 1 106 ? 0.087 -5.140 -9.521 1.00 89.19 106 ALA A N 1
ATOM 805 C CA . ALA A 1 106 ? 1.396 -5.497 -10.063 1.00 89.19 106 ALA A CA 1
ATOM 806 C C . ALA A 1 106 ? 2.349 -5.930 -8.935 1.00 89.19 106 ALA A C 1
ATOM 808 O O . ALA A 1 106 ? 2.270 -5.413 -7.821 1.00 89.19 106 ALA A O 1
ATOM 809 N N . TRP A 1 107 ? 3.240 -6.887 -9.223 1.00 89.38 107 TRP A N 1
ATOM 810 C CA . TRP A 1 107 ? 4.258 -7.412 -8.291 1.00 89.38 107 TRP A CA 1
ATOM 811 C C . TRP A 1 107 ? 3.726 -7.970 -6.959 1.00 89.38 107 TRP A C 1
ATOM 813 O O . TRP A 1 107 ? 4.463 -8.063 -5.979 1.00 89.38 107 TRP A O 1
ATOM 823 N N . VAL A 1 108 ? 2.454 -8.372 -6.925 1.00 91.00 108 VAL A N 1
ATOM 824 C CA . VAL A 1 108 ? 1.845 -9.088 -5.798 1.00 91.00 108 VAL A CA 1
ATOM 825 C C . VAL A 1 108 ? 1.902 -10.586 -6.070 1.00 91.00 108 VAL A C 1
ATOM 827 O O . VAL A 1 108 ? 1.468 -11.055 -7.122 1.00 91.00 108 VAL A O 1
ATOM 830 N N . THR A 1 109 ? 2.427 -11.340 -5.111 1.00 91.00 109 THR A N 1
ATOM 831 C CA . THR A 1 109 ? 2.516 -12.802 -5.160 1.00 91.00 109 THR A CA 1
ATOM 832 C C . THR A 1 109 ? 1.409 -13.462 -4.338 1.00 91.00 109 THR A C 1
ATOM 834 O O . THR A 1 109 ? 0.722 -12.825 -3.541 1.00 91.00 109 THR A O 1
ATOM 837 N N . VAL A 1 110 ? 1.242 -14.776 -4.497 1.00 88.69 110 VAL A N 1
ATOM 838 C CA . VAL A 1 110 ? 0.305 -15.552 -3.668 1.00 88.69 110 VAL A CA 1
ATOM 839 C C . VAL A 1 110 ? 0.698 -15.508 -2.189 1.00 88.69 110 VAL A C 1
ATOM 841 O O . VAL A 1 110 ? -0.178 -15.430 -1.330 1.00 88.69 110 VAL A O 1
ATOM 844 N N . ASP A 1 111 ? 1.994 -15.540 -1.882 1.00 89.81 111 ASP A N 1
ATOM 845 C CA . ASP A 1 111 ? 2.469 -15.502 -0.497 1.00 89.81 111 ASP A CA 1
ATOM 846 C C . ASP A 1 111 ? 2.257 -14.127 0.133 1.00 89.81 111 ASP A C 1
ATOM 848 O O . ASP A 1 111 ? 1.951 -14.039 1.319 1.00 89.81 111 ASP A O 1
ATOM 852 N N . ASP A 1 112 ? 2.299 -13.064 -0.671 1.00 90.25 112 ASP A N 1
ATOM 853 C CA . ASP A 1 112 ? 1.905 -11.738 -0.209 1.00 90.25 112 ASP A CA 1
ATOM 854 C C . ASP A 1 112 ? 0.450 -11.705 0.254 1.00 90.25 112 ASP A C 1
ATOM 856 O O . ASP A 1 112 ? 0.177 -11.181 1.329 1.00 90.25 112 ASP A O 1
ATOM 860 N N . ILE A 1 113 ? -0.461 -12.306 -0.521 1.00 86.94 113 ILE A N 1
ATOM 861 C CA . ILE A 1 113 ? -1.886 -12.396 -0.172 1.00 86.94 113 ILE A CA 1
ATOM 862 C C . ILE A 1 113 ? -2.104 -13.270 1.066 1.00 86.94 113 ILE A C 1
ATOM 864 O O . ILE A 1 113 ? -2.884 -12.909 1.940 1.00 86.94 113 ILE A O 1
ATOM 868 N N . LYS A 1 114 ? -1.406 -14.408 1.172 1.00 86.38 114 LYS A N 1
ATOM 869 C CA . LYS A 1 114 ? -1.489 -15.283 2.356 1.00 86.38 114 LYS A CA 1
ATOM 870 C C . LYS A 1 114 ? -0.938 -14.627 3.619 1.00 86.38 114 LYS A C 1
ATOM 872 O O . LYS A 1 114 ? -1.383 -14.965 4.707 1.00 86.38 114 LYS A O 1
ATOM 877 N N . GLY A 1 115 ? 0.053 -13.751 3.471 1.00 84.31 115 GLY A N 1
ATOM 878 C CA . GLY A 1 115 ? 0.656 -13.019 4.578 1.00 84.31 115 GLY A CA 1
ATOM 879 C C . GLY A 1 115 ? -0.181 -11.840 5.066 1.00 84.31 115 GLY A C 1
ATOM 880 O O . GLY A 1 115 ? 0.159 -11.270 6.098 1.00 84.31 115 GLY A O 1
ATOM 881 N N . MET A 1 116 ? -1.238 -11.450 4.344 1.00 83.69 116 MET A N 1
ATOM 882 C CA . MET A 1 116 ? -2.144 -10.394 4.791 1.00 83.69 116 MET A CA 1
ATOM 883 C C . MET A 1 116 ? -2.849 -10.845 6.072 1.00 83.69 116 MET A C 1
ATOM 885 O O . MET A 1 116 ? -3.612 -11.811 6.042 1.00 83.69 116 MET A O 1
ATOM 889 N N . ASP A 1 117 ? -2.633 -10.123 7.169 1.00 74.06 117 ASP A N 1
ATOM 890 C CA . ASP A 1 117 ? -3.373 -10.343 8.406 1.00 74.06 117 ASP A CA 1
ATOM 891 C C . ASP A 1 117 ? -4.449 -9.269 8.554 1.00 74.06 117 ASP A C 1
ATOM 893 O O . ASP A 1 117 ? -4.207 -8.110 8.886 1.00 74.06 117 ASP A O 1
ATOM 897 N N . LEU A 1 118 ? -5.669 -9.666 8.220 1.00 63.16 118 LEU A N 1
ATOM 898 C CA . LEU A 1 118 ? -6.854 -8.833 8.297 1.00 63.16 118 LEU A CA 1
ATOM 899 C C . LEU A 1 118 ? -7.764 -9.404 9.387 1.00 63.16 118 LEU A C 1
ATOM 901 O O . LEU A 1 118 ? -8.865 -9.871 9.097 1.00 63.16 118 LEU A O 1
ATOM 905 N N . ASN A 1 119 ? -7.289 -9.389 10.636 1.00 51.75 119 ASN A N 1
ATOM 906 C CA . ASN A 1 119 ? -7.996 -9.829 11.845 1.00 51.75 119 ASN A CA 1
ATOM 907 C C . ASN A 1 119 ? -9.382 -9.147 12.005 1.00 51.75 119 ASN A C 1
ATOM 909 O O . ASN A 1 119 ? -9.535 -8.145 12.699 1.00 51.75 119 ASN A O 1
ATOM 913 N N . GLY A 1 120 ? -10.415 -9.700 11.350 1.00 48.34 120 GLY A N 1
ATOM 914 C CA . GLY A 1 120 ? -11.792 -9.170 11.306 1.00 48.34 120 GLY A CA 1
ATOM 915 C C . GLY A 1 120 ? -12.113 -8.252 10.113 1.00 48.34 120 GLY A C 1
ATOM 916 O O . GLY A 1 120 ? -13.175 -7.629 10.070 1.00 48.34 120 GLY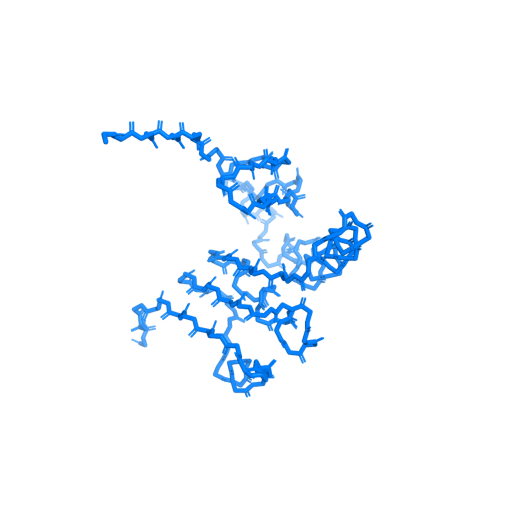 A O 1
ATOM 917 N N . SER A 1 121 ? -11.215 -8.179 9.134 1.00 52.28 121 SER A N 1
ATOM 918 C CA . SER A 1 121 ? -11.183 -7.185 8.062 1.00 52.28 121 SER A CA 1
ATOM 919 C C . SER A 1 121 ? -11.406 -7.812 6.676 1.00 52.28 121 SER A C 1
ATOM 921 O O . SER A 1 121 ? -11.073 -8.969 6.440 1.00 52.28 121 SER A O 1
ATOM 923 N N . HIS A 1 122 ? -11.998 -7.062 5.737 1.00 58.84 122 HIS A N 1
ATOM 924 C CA . HIS A 1 122 ? -12.367 -7.581 4.410 1.00 58.84 122 HIS A CA 1
ATOM 925 C C . HIS A 1 122 ? -11.325 -7.175 3.352 1.00 58.84 122 HIS A C 1
ATOM 927 O O . HIS A 1 122 ? -11.121 -5.983 3.106 1.00 58.84 122 HIS A O 1
ATOM 933 N N . CYS A 1 123 ? -10.687 -8.158 2.706 1.00 60.06 123 CYS A N 1
ATOM 934 C CA . CYS A 1 123 ? -9.933 -7.959 1.464 1.00 60.06 123 CYS A CA 1
ATOM 935 C C . CYS A 1 123 ? -10.843 -8.262 0.277 1.00 60.06 123 CYS A C 1
ATOM 937 O O . CYS A 1 123 ? -11.412 -9.351 0.194 1.00 60.06 123 CYS A O 1
ATOM 939 N N . ILE A 1 124 ? -10.968 -7.314 -0.650 1.00 62.38 124 ILE A N 1
ATOM 940 C CA . ILE A 1 124 ? -11.649 -7.541 -1.923 1.00 62.38 124 ILE A CA 1
ATOM 941 C C . ILE A 1 124 ? -10.631 -7.330 -3.038 1.00 62.38 124 ILE A C 1
ATOM 943 O O . ILE A 1 124 ? -10.187 -6.212 -3.309 1.00 62.38 124 ILE A O 1
ATOM 947 N N . THR A 1 125 ? -10.254 -8.428 -3.683 1.00 58.25 125 THR A N 1
ATOM 948 C CA . THR A 1 125 ? -9.322 -8.434 -4.810 1.00 58.25 125 THR A CA 1
ATOM 949 C C . THR A 1 125 ? -10.112 -8.620 -6.100 1.00 58.25 125 THR A C 1
ATOM 951 O O . THR A 1 125 ? -10.823 -9.610 -6.257 1.00 58.25 125 THR A O 1
ATOM 954 N N . PHE A 1 126 ? -9.971 -7.693 -7.047 1.00 57.25 126 PHE A N 1
ATOM 955 C CA . PHE A 1 126 ? -10.487 -7.869 -8.404 1.00 57.25 126 PHE A CA 1
ATOM 956 C C . PHE A 1 126 ? -9.303 -8.045 -9.348 1.00 57.25 126 PHE A C 1
ATOM 958 O O . PHE A 1 126 ? -8.793 -7.089 -9.937 1.00 57.25 126 PHE A O 1
ATOM 965 N N . SER A 1 127 ? -8.845 -9.286 -9.476 1.00 51.97 127 SER A N 1
ATOM 966 C CA . SER A 1 127 ? -7.942 -9.690 -10.544 1.00 51.97 127 SER A CA 1
ATOM 967 C C . SER A 1 127 ? -8.692 -10.646 -11.467 1.00 51.97 127 SER A C 1
ATOM 969 O O . SER A 1 127 ? -9.164 -11.707 -11.063 1.00 51.97 127 SER A O 1
ATOM 971 N N . ARG A 1 128 ? -8.799 -10.293 -12.750 1.00 40.47 128 ARG A N 1
ATOM 972 C CA . ARG A 1 128 ? -8.856 -11.344 -13.762 1.00 40.47 128 ARG A CA 1
ATOM 973 C C . ARG A 1 128 ? -7.440 -11.895 -13.781 1.00 40.47 128 ARG A C 1
ATOM 975 O O . ARG A 1 128 ? -6.546 -11.218 -14.276 1.00 40.47 128 ARG A O 1
ATOM 982 N N . ALA A 1 129 ? -7.226 -13.035 -13.134 1.00 36.72 129 ALA A N 1
ATOM 983 C CA . ALA A 1 129 ? -5.947 -13.714 -13.190 1.00 36.72 129 ALA A CA 1
ATOM 984 C C . ALA A 1 129 ? -5.652 -14.014 -14.665 1.00 36.72 129 ALA A C 1
ATOM 986 O O . ALA A 1 129 ? -6.283 -14.879 -15.270 1.00 36.72 129 ALA A O 1
ATOM 987 N N . LEU A 1 130 ? -4.767 -13.230 -15.273 1.00 35.88 130 LEU A N 1
ATOM 988 C CA . LEU A 1 130 ? -4.059 -13.668 -16.462 1.00 35.88 130 LEU A CA 1
ATOM 989 C C . LEU A 1 130 ? -2.926 -14.541 -15.924 1.00 35.88 130 LEU A C 1
ATOM 991 O O . LEU A 1 130 ? -1.851 -14.040 -15.604 1.00 35.88 130 LEU A O 1
ATOM 995 N N . TYR A 1 131 ? -3.262 -15.809 -15.680 1.00 38.91 131 TYR A N 1
ATOM 996 C CA . TYR A 1 131 ? -2.283 -16.891 -1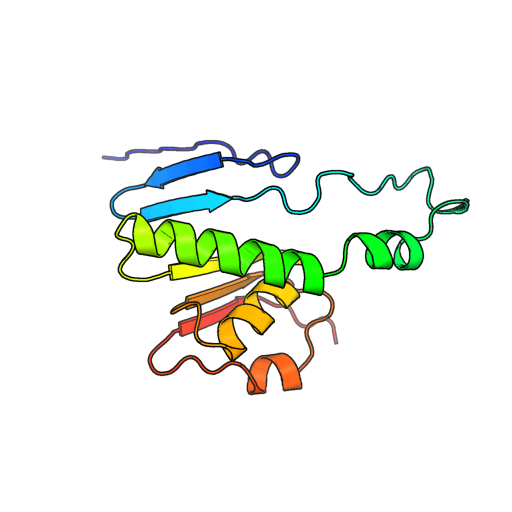5.683 1.00 38.91 131 TYR A CA 1
ATOM 997 C C . TYR A 1 131 ? -1.887 -17.178 -17.130 1.00 38.91 131 TYR A C 1
ATOM 999 O O . TYR A 1 131 ? -2.791 -17.109 -17.999 1.00 38.91 131 TYR A O 1
#

Sequence (131 aa):
MARAGGLGINLATADTVIIYDRYYVVVPDFIREPFVLEDIANNPLEVWLKDHGTDKGFEEAKSIIETLKSKGASSIGAASFCWGGKVVVELSKVELIQAAVILHPAWVTVDDIKGMDLNGSHCITFSRALY

pLDDT: mean 79.23, std 19.69, range [29.77, 95.69]

Radius of gyration: 15.97 Å; Cα contacts (8 Å, |Δi|>4): 154; chains: 1; bounding box: 51×32×40 Å

Nearest PDB structures (foldseek):
  7vpb-assembly1_B  TM=7.719E-01  e=8.952E-02  unclassified Marinobacter
  7vme-assembly1_A  TM=7.816E-01  e=1.243E-01  unclassified Marinobacter
  1tqh-assembly1_A  TM=7.710E-01  e=5.995E-01  Geobacillus stearothermophilus
  5z79-assembly1_B  TM=3.352E-01  e=5.572E+00  Plasmodium vivax

Secondary structure (DSSP, 8-state):
----------TTS--EEEEETTEEEEE----SS---GGGTTTS-HHHHHHHS-HHHHHHHHHHHHHHHHHTT-S--EEEEEETHHHHHHHHHHTT--SEEEEEEESS--HHHHHT---TT-EEEEE-----

InterPro domains:
  IPR002925 Dienelactone hydrolase [PF01738] (23-109)
  IPR027417 P-loop containing nucleoside triphosphate hydrolase [G3DSA:3.40.50.300] (1-21)
  IPR029058 Alpha/Beta hydrolase fold [G3DSA:3.40.50.1820] (22-123)
  IPR029058 Alpha/Beta hydrolase fold [SSF53474] (22-113)